Protein AF-A0A316YTB8-F1 (afdb_monomer_lite)

Organism: NCBI:txid215250

InterPro domains:
  IPR018450 Romo1/Mgr2 [PF10247] (1-61)
  IPR018450 Romo1/Mgr2 [PTHR28525] (2-60)
  IPR018450 Romo1/Mgr2 [SM01378] (1-61)

Radius of gyration: 24.58 Å; chains: 1; bounding box: 54×38×58 Å

pLDDT: mean 81.11, std 10.75, range [51.97, 95.44]

Sequence (104 aa):
MMMGAAMGTGVGLAIGFIGGSLQVLRGGAGPDGPLRLLGKYMATSGATFGFFMSIGTVIRTESDLTREQEEQVRRIARLPGGLRILNEVDARRAARAEQSWNSK

Secondary structure (DSSP, 8-state):
--HHHHHHHHHHHHHHHHHHHHHHHHH---TT-HHHHHHHHHHHHHHHHHHHHHHHHHHHHTTS--HHHHHHHHHHHHSTTHHHHHHHHHHHHHHHHHHHHTT-

Foldseek 3Di:
DLVQLVVQLVVLLVVLQVVLVCCCVPVNCPPCGSVRSSVVSSVVSSVVSSVVSSVVSVVVVVPDPPVVVVVVLVVLVPDDCSVVVVVVVVVVVVVVVVVVVVVD

Structure (mmCIF, N/CA/C/O backbone):
data_AF-A0A316YTB8-F1
#
_entry.id   AF-A0A316YTB8-F1
#
loop_
_atom_site.group_PDB
_atom_site.id
_atom_site.type_symbol
_atom_site.label_atom_id
_atom_site.label_alt_id
_atom_site.label_comp_id
_atom_site.label_asym_id
_atom_site.label_entity_id
_atom_site.label_seq_id
_atom_site.pdbx_PDB_ins_code
_atom_site.Cartn_x
_atom_site.Cartn_y
_atom_site.Cartn_z
_atom_site.occupancy
_atom_site.B_iso_or_equiv
_atom_site.auth_seq_id
_atom_site.auth_comp_id
_atom_site.auth_asym_id
_atom_site.auth_atom_id
_atom_site.pdbx_PDB_model_num
ATOM 1 N N . MET A 1 1 ? -14.217 6.702 3.174 1.00 51.97 1 MET A N 1
ATOM 2 C CA . MET A 1 1 ? -13.261 6.466 2.065 1.00 51.97 1 MET A CA 1
ATOM 3 C C . MET A 1 1 ? -12.343 5.324 2.452 1.00 51.97 1 MET A C 1
ATOM 5 O O . MET A 1 1 ? -11.859 5.321 3.577 1.00 51.97 1 MET A O 1
ATOM 9 N N . MET A 1 2 ? -12.098 4.375 1.551 1.00 66.69 2 MET A N 1
ATOM 10 C CA . MET A 1 2 ? -11.194 3.237 1.764 1.00 66.69 2 MET A CA 1
ATOM 11 C C . MET A 1 2 ? -9.726 3.705 1.714 1.00 66.69 2 MET A C 1
ATOM 13 O O . MET A 1 2 ? -8.955 3.339 0.830 1.00 66.69 2 MET A O 1
ATOM 17 N N . MET A 1 3 ? -9.356 4.605 2.634 1.00 78.75 3 MET A N 1
ATOM 18 C CA . MET A 1 3 ? -8.055 5.283 2.654 1.00 78.75 3 MET A CA 1
ATOM 19 C C . MET A 1 3 ? -6.900 4.291 2.776 1.00 78.75 3 MET A C 1
ATOM 21 O O . MET A 1 3 ? -5.863 4.516 2.171 1.00 78.75 3 MET A O 1
ATOM 25 N N . GLY A 1 4 ? -7.079 3.176 3.490 1.00 80.88 4 GLY A N 1
ATOM 26 C CA . GLY A 1 4 ? -6.050 2.140 3.622 1.00 80.88 4 GLY A CA 1
ATOM 27 C C . GLY A 1 4 ? -5.685 1.485 2.293 1.00 80.88 4 GLY A C 1
ATOM 28 O O . GLY A 1 4 ? -4.505 1.379 1.979 1.00 80.88 4 GLY A O 1
ATOM 29 N N . ALA A 1 5 ? -6.669 1.123 1.468 1.00 84.44 5 ALA A N 1
ATOM 30 C CA . ALA A 1 5 ? -6.402 0.553 0.148 1.00 84.44 5 ALA A CA 1
ATOM 31 C C . ALA A 1 5 ? -5.772 1.583 -0.807 1.00 84.44 5 ALA A C 1
ATOM 33 O O . ALA A 1 5 ? -4.788 1.284 -1.480 1.00 84.44 5 ALA A O 1
ATOM 34 N N . ALA A 1 6 ? -6.282 2.818 -0.835 1.00 88.50 6 ALA A N 1
ATOM 35 C CA . ALA A 1 6 ? -5.739 3.879 -1.690 1.00 88.50 6 ALA A CA 1
ATOM 36 C C . ALA A 1 6 ? -4.311 4.306 -1.282 1.00 88.50 6 ALA A C 1
ATOM 38 O O . ALA A 1 6 ? -3.433 4.463 -2.126 1.00 88.50 6 ALA A O 1
ATOM 39 N N . MET A 1 7 ? -4.041 4.448 0.017 1.00 90.56 7 MET A N 1
ATOM 40 C CA . MET A 1 7 ? -2.701 4.772 0.520 1.00 90.56 7 MET A CA 1
ATOM 41 C C . MET A 1 7 ? -1.749 3.580 0.368 1.00 90.56 7 MET A C 1
ATOM 43 O O . MET A 1 7 ? -0.600 3.762 -0.027 1.00 90.56 7 MET A O 1
ATOM 47 N N . GLY A 1 8 ? -2.225 2.358 0.629 1.00 88.88 8 GLY A N 1
ATOM 48 C CA . GLY A 1 8 ? -1.444 1.128 0.482 1.00 88.88 8 GLY A CA 1
ATOM 49 C C . GLY A 1 8 ? -1.027 0.867 -0.964 1.00 88.88 8 GLY A C 1
ATOM 50 O O . GLY A 1 8 ? 0.133 0.548 -1.216 1.00 88.88 8 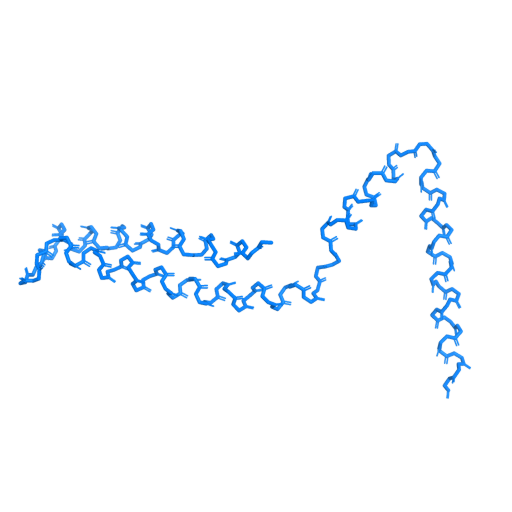GLY A O 1
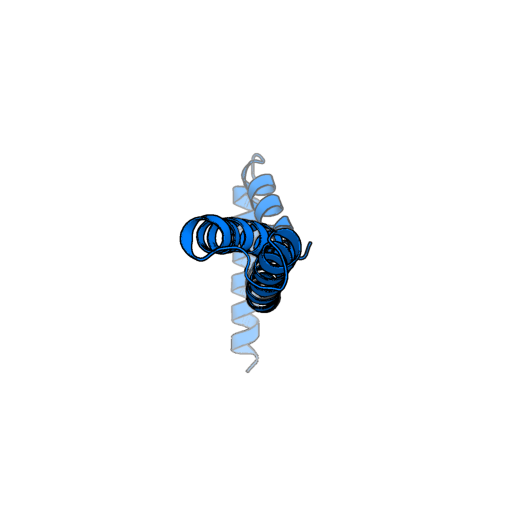ATOM 51 N N . THR A 1 9 ? -1.929 1.083 -1.925 1.00 91.56 9 THR A N 1
ATOM 52 C CA . THR A 1 9 ? -1.589 1.031 -3.358 1.00 91.56 9 THR A CA 1
ATOM 53 C C . THR A 1 9 ? -0.586 2.120 -3.738 1.00 91.56 9 THR A C 1
ATOM 55 O O . THR A 1 9 ? 0.403 1.813 -4.399 1.00 91.56 9 THR A O 1
ATOM 58 N N . GLY A 1 10 ? -0.767 3.361 -3.272 1.00 94.25 10 GLY A N 1
ATOM 59 C CA . GLY A 1 10 ? 0.173 4.461 -3.523 1.00 94.25 10 GLY A CA 1
ATOM 60 C C . GLY A 1 10 ? 1.588 4.192 -2.995 1.00 94.25 10 GLY A C 1
ATOM 61 O O . GLY A 1 10 ? 2.565 4.322 -3.734 1.00 94.25 10 GLY A O 1
ATOM 62 N N . VAL A 1 11 ? 1.712 3.745 -1.742 1.00 94.25 11 VAL A N 1
ATOM 63 C CA . VAL A 1 11 ? 3.007 3.361 -1.153 1.00 94.25 11 VAL A CA 1
ATOM 64 C C . VAL A 1 11 ? 3.596 2.142 -1.867 1.00 94.25 11 VAL A C 1
ATOM 66 O O . VAL A 1 11 ? 4.790 2.127 -2.165 1.00 94.25 11 VAL A O 1
ATOM 69 N N . GLY A 1 12 ? 2.773 1.146 -2.205 1.00 94.81 12 GLY A N 1
ATOM 70 C CA . GLY A 1 12 ? 3.212 -0.030 -2.954 1.00 94.81 12 GLY A CA 1
ATOM 71 C C . GLY A 1 12 ? 3.759 0.317 -4.342 1.00 94.81 12 GLY A C 1
ATOM 72 O O . GLY A 1 12 ? 4.772 -0.248 -4.748 1.00 94.81 12 GLY A O 1
ATOM 73 N N . LEU A 1 13 ? 3.172 1.294 -5.039 1.00 95.44 13 LEU A N 1
ATOM 74 C CA . LEU A 1 13 ? 3.709 1.805 -6.304 1.00 95.44 13 LEU A CA 1
ATOM 75 C C . LEU A 1 13 ? 5.073 2.482 -6.114 1.00 95.44 13 LEU A C 1
ATOM 77 O O . LEU A 1 13 ? 5.977 2.238 -6.910 1.00 95.44 13 LEU A O 1
ATOM 81 N N . ALA A 1 14 ? 5.253 3.283 -5.059 1.00 94.94 14 ALA A N 1
ATOM 82 C CA . ALA A 1 14 ? 6.525 3.954 -4.777 1.00 94.94 14 ALA A CA 1
ATOM 83 C C . ALA A 1 14 ? 7.643 2.958 -4.421 1.00 94.94 14 ALA A C 1
ATOM 85 O O . ALA A 1 14 ? 8.746 3.041 -4.963 1.00 94.94 14 ALA A O 1
ATOM 86 N N . ILE A 1 15 ? 7.356 1.971 -3.566 1.00 94.25 15 ILE A N 1
ATOM 87 C CA . ILE A 1 15 ? 8.326 0.920 -3.216 1.00 94.25 15 ILE A CA 1
ATOM 88 C C . ILE A 1 15 ? 8.628 0.046 -4.437 1.00 94.25 15 ILE A C 1
ATOM 90 O O . ILE A 1 15 ? 9.792 -0.253 -4.701 1.00 94.25 15 ILE A O 1
ATOM 94 N N . GLY A 1 16 ? 7.609 -0.313 -5.224 1.00 92.06 16 GLY A N 1
ATOM 95 C CA . GLY A 1 16 ? 7.788 -1.044 -6.477 1.00 92.06 16 GLY A CA 1
ATOM 96 C C . GLY A 1 16 ? 8.628 -0.267 -7.494 1.00 92.06 16 GLY A C 1
ATOM 97 O O . GLY A 1 16 ? 9.466 -0.853 -8.173 1.00 92.06 16 GLY A O 1
ATOM 98 N N . PHE A 1 17 ? 8.484 1.056 -7.551 1.00 92.94 17 PHE A N 1
ATOM 99 C CA . PHE A 1 17 ? 9.323 1.911 -8.386 1.00 92.94 17 PHE A CA 1
ATOM 100 C C . PHE A 1 17 ? 10.783 1.920 -7.912 1.00 92.94 17 PHE A C 1
ATOM 102 O O . PHE A 1 17 ? 11.689 1.769 -8.729 1.00 92.94 17 PHE A O 1
ATOM 109 N N . ILE A 1 18 ? 11.039 2.029 -6.605 1.00 93.44 18 ILE A N 1
ATOM 110 C CA . ILE A 1 18 ? 12.405 1.993 -6.052 1.00 93.44 18 ILE A CA 1
ATOM 111 C C . ILE A 1 18 ? 13.043 0.613 -6.271 1.00 93.44 18 ILE A C 1
ATOM 113 O O . ILE A 1 18 ? 14.145 0.516 -6.802 1.00 93.44 18 ILE A O 1
ATOM 117 N N . GLY A 1 19 ? 12.347 -0.472 -5.925 1.00 88.56 19 GLY A N 1
ATOM 118 C CA . GLY A 1 19 ? 12.855 -1.834 -6.120 1.00 88.56 19 GLY A CA 1
ATOM 119 C C . GLY A 1 19 ? 13.082 -2.173 -7.596 1.00 88.56 19 GLY A C 1
ATOM 120 O O . GLY A 1 19 ? 14.129 -2.710 -7.958 1.00 88.56 19 GLY A O 1
ATOM 121 N N . GLY A 1 20 ? 12.140 -1.791 -8.460 1.00 87.44 20 GLY A N 1
ATOM 122 C CA . GLY A 1 20 ? 12.244 -1.991 -9.902 1.00 87.44 20 GLY A CA 1
ATOM 123 C C . GLY A 1 20 ? 13.350 -1.148 -10.541 1.00 87.44 20 GLY A C 1
ATOM 124 O O . GLY A 1 20 ? 14.100 -1.662 -11.365 1.00 87.44 20 GLY A O 1
ATOM 125 N N . SER A 1 21 ? 13.514 0.117 -10.139 1.00 87.12 21 SER A N 1
ATOM 126 C CA . SER A 1 21 ? 14.577 0.988 -10.668 1.00 87.12 21 SER A CA 1
ATOM 127 C C . SER A 1 21 ? 15.961 0.502 -10.249 1.00 87.12 21 SER A C 1
ATOM 129 O O . SER A 1 21 ? 16.862 0.455 -11.084 1.00 87.12 21 SER A O 1
ATOM 131 N N . LEU A 1 22 ? 16.123 0.037 -9.006 1.00 89.44 22 LEU A N 1
ATOM 132 C CA . LEU A 1 22 ? 17.363 -0.597 -8.553 1.00 89.44 22 LEU A CA 1
ATOM 133 C C . LEU A 1 22 ? 17.676 -1.876 -9.336 1.00 89.44 22 LEU A C 1
ATOM 135 O O . LEU A 1 22 ? 18.842 -2.120 -9.648 1.00 89.44 22 LEU A O 1
ATOM 139 N N . GLN A 1 23 ? 16.666 -2.679 -9.680 1.00 85.31 23 GLN A N 1
ATOM 140 C CA . GLN A 1 23 ? 16.871 -3.887 -10.477 1.00 85.31 23 GLN A CA 1
ATOM 141 C C . GLN A 1 23 ? 17.240 -3.567 -11.929 1.00 85.31 23 GLN A C 1
ATOM 143 O O . GLN A 1 23 ? 18.161 -4.180 -12.459 1.00 85.31 23 GLN A O 1
ATOM 148 N N . VAL A 1 24 ? 16.609 -2.560 -12.537 1.00 86.56 24 VAL A N 1
ATOM 149 C CA . VAL A 1 24 ? 16.980 -2.070 -13.874 1.00 86.56 24 VAL A CA 1
ATOM 150 C C . VAL A 1 24 ? 18.411 -1.522 -13.885 1.00 86.56 24 VAL A C 1
ATOM 152 O O . VAL A 1 24 ? 19.173 -1.839 -14.795 1.00 86.56 24 VAL A O 1
ATOM 155 N N . LEU A 1 25 ? 18.789 -0.734 -12.873 1.00 85.31 25 LEU A N 1
ATOM 156 C CA . LEU A 1 25 ? 20.108 -0.094 -12.781 1.00 85.31 25 LEU A CA 1
ATOM 157 C C . LEU A 1 25 ? 21.242 -1.082 -12.477 1.00 85.31 25 LEU A C 1
ATOM 159 O O . LEU A 1 25 ? 22.353 -0.887 -12.958 1.00 85.31 25 LEU A O 1
ATOM 163 N N . ARG A 1 26 ? 20.991 -2.116 -11.663 1.00 82.44 26 ARG A N 1
ATOM 164 C CA . ARG A 1 26 ? 22.032 -3.067 -11.223 1.00 82.44 26 ARG A CA 1
ATOM 165 C C . ARG A 1 26 ? 22.044 -4.378 -11.999 1.00 82.44 26 ARG A C 1
ATOM 167 O O . ARG A 1 26 ? 23.113 -4.910 -12.261 1.00 82.44 26 ARG A O 1
ATOM 174 N N . GLY A 1 27 ? 20.871 -4.923 -12.309 1.00 77.25 27 GLY A N 1
ATOM 175 C CA . GLY A 1 27 ? 20.710 -6.223 -12.970 1.00 77.25 27 GLY A CA 1
ATOM 176 C C . GLY A 1 27 ? 20.434 -6.124 -14.470 1.00 77.25 27 GLY A C 1
ATOM 177 O O . GLY A 1 27 ? 20.406 -7.146 -15.150 1.00 77.25 27 GLY A O 1
ATOM 178 N N . GLY A 1 28 ? 20.238 -4.910 -14.989 1.00 76.31 28 GLY A N 1
ATOM 179 C CA . GLY A 1 28 ? 19.764 -4.691 -16.346 1.00 76.31 28 GLY A CA 1
ATOM 180 C C . GLY A 1 28 ? 18.266 -4.968 -16.479 1.00 76.31 28 GLY A C 1
ATOM 181 O O . GLY A 1 28 ? 17.644 -5.680 -15.694 1.00 76.31 28 GLY A O 1
ATOM 182 N N . ALA A 1 29 ? 17.660 -4.386 -17.506 1.00 73.12 29 ALA A N 1
ATOM 183 C CA . ALA A 1 29 ? 16.222 -4.462 -17.739 1.00 73.12 29 ALA A CA 1
ATOM 184 C C . ALA A 1 29 ? 15.706 -5.833 -18.228 1.00 73.12 29 ALA A C 1
ATOM 186 O O . ALA A 1 29 ? 14.499 -6.006 -18.404 1.00 73.12 29 ALA A O 1
ATOM 187 N N . GLY A 1 30 ? 16.604 -6.796 -18.460 1.00 72.88 30 GLY A N 1
ATOM 188 C CA . GLY A 1 30 ? 16.274 -8.086 -19.060 1.00 72.88 30 GLY A CA 1
ATOM 189 C C . GLY A 1 30 ? 15.644 -7.970 -20.462 1.00 72.88 30 GLY A C 1
ATOM 190 O O . GLY A 1 30 ? 15.627 -6.890 -21.055 1.00 72.88 30 GLY A O 1
ATOM 191 N N . PRO A 1 31 ? 15.104 -9.079 -21.000 1.00 75.75 31 PRO A N 1
ATOM 192 C CA . PRO A 1 31 ? 14.460 -9.118 -22.320 1.00 75.75 31 PRO A CA 1
ATOM 193 C C . PRO A 1 31 ? 13.174 -8.287 -22.401 1.00 75.75 31 PRO A C 1
ATOM 195 O O . PRO A 1 31 ? 12.787 -7.840 -23.475 1.00 75.75 31 PRO A O 1
ATOM 198 N N . ASP A 1 32 ? 12.505 -8.090 -21.262 1.00 74.94 32 ASP A N 1
ATOM 199 C CA . ASP A 1 32 ? 11.226 -7.381 -21.167 1.00 74.94 32 ASP A CA 1
ATOM 200 C C . ASP A 1 32 ? 11.372 -5.851 -21.289 1.00 74.94 32 ASP A C 1
ATOM 202 O O . ASP A 1 32 ? 10.382 -5.151 -21.509 1.00 74.94 32 ASP A O 1
ATOM 206 N N . GLY A 1 33 ? 12.591 -5.316 -21.175 1.00 84.12 33 GLY A N 1
ATOM 207 C CA . GLY A 1 33 ? 12.854 -3.882 -21.228 1.00 84.12 33 GLY A CA 1
ATOM 208 C C . GLY A 1 33 ? 12.484 -3.138 -19.931 1.00 84.12 33 GLY A C 1
ATOM 209 O O . GLY A 1 33 ? 11.719 -3.625 -19.090 1.00 84.12 33 GLY A O 1
ATOM 210 N N . PRO A 1 34 ? 13.043 -1.929 -19.729 1.00 85.44 34 PRO A N 1
ATOM 211 C CA . PRO A 1 34 ? 13.059 -1.287 -18.414 1.00 85.44 34 PRO A CA 1
ATOM 212 C C . PRO A 1 34 ? 11.661 -0.892 -17.948 1.00 85.44 34 PRO A C 1
ATOM 214 O O . PRO A 1 34 ? 11.327 -1.072 -16.782 1.00 85.44 34 PRO A O 1
ATOM 217 N N . LEU A 1 35 ? 10.812 -0.427 -18.866 1.00 88.12 35 LEU A N 1
ATOM 218 C CA . LEU A 1 35 ? 9.462 0.038 -18.558 1.00 88.12 35 LEU A CA 1
ATOM 219 C C . LEU A 1 35 ? 8.531 -1.100 -18.106 1.00 88.12 35 LEU A C 1
ATOM 221 O O . LEU A 1 35 ? 7.728 -0.925 -17.191 1.00 88.12 35 LEU A O 1
ATOM 225 N N . ARG A 1 36 ? 8.655 -2.280 -18.723 1.00 88.38 36 ARG A N 1
ATOM 226 C CA . ARG A 1 36 ? 7.821 -3.451 -18.422 1.00 88.38 36 ARG A CA 1
ATOM 227 C C . ARG A 1 36 ? 8.229 -4.103 -17.108 1.00 88.38 36 ARG A C 1
ATOM 229 O O . ARG A 1 36 ? 7.356 -4.460 -16.320 1.00 88.38 36 ARG A O 1
ATOM 236 N N . LEU A 1 37 ? 9.533 -4.199 -16.838 1.00 89.50 37 LEU A N 1
ATOM 237 C CA . LEU A 1 37 ? 10.038 -4.660 -15.545 1.00 89.50 37 LEU A CA 1
ATOM 238 C C . LEU A 1 37 ? 9.575 -3.723 -14.422 1.00 89.50 37 LEU A C 1
ATOM 240 O O . LEU A 1 37 ? 8.991 -4.181 -13.441 1.00 89.50 37 LEU A O 1
ATOM 244 N N . LEU A 1 38 ? 9.749 -2.412 -14.606 1.00 90.69 38 LEU A N 1
ATOM 245 C CA . LEU A 1 38 ? 9.326 -1.397 -13.642 1.00 90.69 38 LEU A CA 1
ATOM 246 C C . LEU A 1 38 ? 7.817 -1.469 -13.374 1.00 90.69 38 LEU A C 1
ATOM 248 O O . LEU A 1 38 ? 7.397 -1.565 -12.221 1.00 90.69 38 LEU A O 1
ATOM 252 N N . GLY A 1 39 ? 7.008 -1.534 -14.436 1.00 91.75 39 GLY A N 1
ATOM 253 C CA . GLY A 1 39 ? 5.560 -1.699 -14.336 1.00 91.75 39 GLY A CA 1
ATOM 254 C C . GLY A 1 39 ? 5.158 -2.974 -13.593 1.00 91.75 39 GLY A C 1
ATOM 255 O O . GLY A 1 39 ? 4.247 -2.936 -12.770 1.00 91.75 39 GLY A O 1
ATOM 256 N N . LYS A 1 40 ? 5.869 -4.090 -13.796 1.00 92.12 40 LYS A N 1
ATOM 257 C CA . LYS A 1 40 ? 5.609 -5.357 -13.094 1.00 92.12 40 LYS A CA 1
ATOM 258 C C . LYS A 1 40 ? 5.899 -5.258 -11.593 1.00 92.12 40 LYS A C 1
ATOM 260 O O . LYS A 1 40 ? 5.0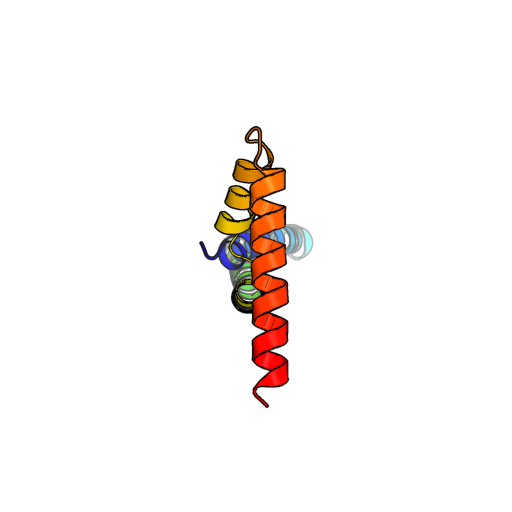96 -5.737 -10.790 1.00 92.12 40 LYS A O 1
ATOM 265 N N . TYR A 1 41 ? 6.993 -4.598 -11.206 1.00 93.12 41 TYR A N 1
ATOM 266 C CA . TYR A 1 41 ? 7.311 -4.341 -9.795 1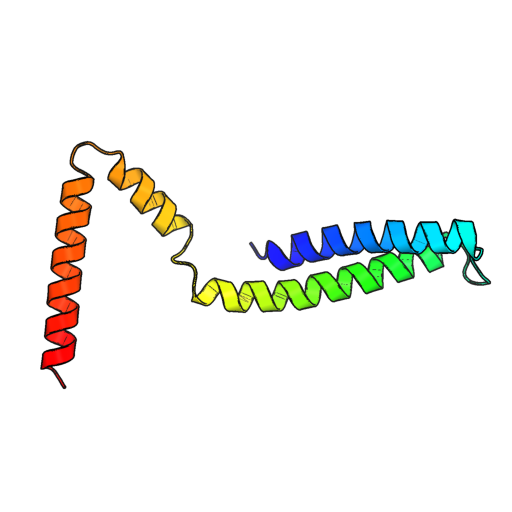.00 93.12 41 TYR A CA 1
ATOM 267 C C . TYR A 1 41 ? 6.289 -3.424 -9.131 1.00 93.12 41 TYR A C 1
ATOM 269 O O . TYR A 1 41 ? 5.833 -3.711 -8.022 1.00 93.12 41 TYR A O 1
ATOM 277 N N . MET A 1 42 ? 5.911 -2.349 -9.819 1.00 95.06 42 MET A N 1
ATOM 278 C CA . MET A 1 42 ? 4.921 -1.384 -9.350 1.00 95.06 42 MET A CA 1
ATOM 279 C C . MET A 1 42 ? 3.545 -2.035 -9.196 1.00 95.06 42 MET A C 1
ATOM 281 O O . MET A 1 42 ? 2.941 -1.928 -8.133 1.00 95.06 42 MET A O 1
ATOM 285 N N . ALA A 1 43 ? 3.076 -2.764 -10.210 1.00 94.75 43 ALA A N 1
ATOM 286 C CA . ALA A 1 43 ? 1.777 -3.428 -10.187 1.00 94.75 43 ALA A CA 1
ATOM 287 C C . ALA A 1 43 ? 1.702 -4.495 -9.090 1.00 94.75 43 ALA A C 1
ATOM 289 O O . ALA A 1 43 ? 0.748 -4.509 -8.317 1.00 94.75 43 ALA A O 1
ATOM 290 N N . THR A 1 44 ? 2.725 -5.348 -8.975 1.00 94.44 44 THR A N 1
ATOM 291 C CA . THR A 1 44 ? 2.742 -6.420 -7.967 1.00 94.44 44 THR A CA 1
ATOM 292 C C . THR A 1 44 ? 2.806 -5.841 -6.554 1.00 94.44 44 THR A C 1
ATOM 294 O O . THR A 1 44 ? 2.007 -6.214 -5.696 1.00 94.44 44 THR A O 1
ATOM 297 N N . SER A 1 45 ? 3.697 -4.875 -6.308 1.00 94.81 45 SER A N 1
ATOM 298 C CA . SER A 1 45 ? 3.822 -4.225 -4.996 1.00 94.81 45 SER A CA 1
ATOM 299 C C . SER A 1 45 ? 2.549 -3.454 -4.633 1.00 94.81 45 SER A C 1
ATOM 301 O O . SER A 1 45 ? 1.993 -3.652 -3.555 1.00 94.81 45 SER A O 1
ATOM 303 N N . GLY A 1 46 ? 2.033 -2.634 -5.554 1.00 94.62 46 GLY A N 1
ATOM 304 C CA . GLY A 1 46 ? 0.795 -1.874 -5.382 1.00 94.62 46 GLY A CA 1
ATOM 305 C C . GLY A 1 46 ? -0.411 -2.764 -5.087 1.00 94.62 46 GLY A C 1
ATOM 306 O O . GLY A 1 46 ? -1.153 -2.490 -4.145 1.00 94.62 46 GLY A O 1
ATOM 307 N N . ALA A 1 47 ? -0.573 -3.862 -5.829 1.00 94.44 47 ALA A N 1
ATOM 308 C CA . ALA A 1 47 ? -1.653 -4.819 -5.608 1.00 94.44 47 ALA A CA 1
ATOM 309 C C . ALA A 1 47 ? -1.549 -5.496 -4.235 1.00 94.44 47 ALA A C 1
ATOM 311 O O . ALA A 1 47 ? -2.543 -5.582 -3.520 1.00 94.44 47 ALA A O 1
ATOM 312 N N . THR A 1 48 ? -0.350 -5.924 -3.834 1.00 92.75 48 THR A N 1
ATOM 313 C CA . THR A 1 48 ? -0.146 -6.668 -2.581 1.00 92.75 48 THR A CA 1
ATOM 314 C C . THR A 1 48 ? -0.369 -5.778 -1.357 1.00 92.75 48 THR A C 1
ATOM 316 O O . THR A 1 48 ? -1.144 -6.123 -0.464 1.00 92.75 48 THR A O 1
ATOM 319 N N . PHE A 1 49 ? 0.250 -4.592 -1.332 1.00 91.25 49 PHE A N 1
ATOM 320 C CA . PHE A 1 49 ? 0.051 -3.632 -0.243 1.00 91.25 49 PHE A CA 1
ATOM 321 C C . PHE A 1 49 ? -1.383 -3.091 -0.218 1.00 91.25 49 PHE A C 1
ATOM 323 O O . PHE A 1 49 ? -1.964 -2.958 0.857 1.00 91.25 49 PHE A O 1
ATOM 330 N N . GLY A 1 50 ? -1.992 -2.846 -1.380 1.00 91.88 50 GLY A N 1
ATOM 331 C CA . GLY A 1 50 ? -3.400 -2.468 -1.485 1.00 91.88 50 GLY A CA 1
ATOM 332 C C . GLY A 1 50 ? -4.355 -3.533 -0.946 1.00 91.88 50 GLY A C 1
ATOM 333 O O . GLY A 1 50 ? -5.276 -3.203 -0.201 1.00 91.88 50 GLY A O 1
ATOM 334 N N . PHE A 1 51 ? -4.118 -4.805 -1.272 1.00 91.06 51 PHE A N 1
ATOM 335 C CA . PHE A 1 51 ? -4.940 -5.936 -0.838 1.00 91.06 51 PHE A CA 1
ATOM 336 C C . PHE A 1 51 ? -4.865 -6.162 0.676 1.00 91.06 51 PHE A C 1
ATOM 338 O O . PHE A 1 51 ? -5.899 -6.236 1.340 1.00 91.06 51 PHE A O 1
ATOM 345 N N . PHE A 1 52 ? -3.662 -6.189 1.257 1.00 90.56 52 PHE A N 1
ATOM 346 C CA . PHE A 1 52 ? -3.524 -6.353 2.708 1.00 90.56 52 PHE A CA 1
ATOM 347 C C . PHE A 1 52 ? -4.085 -5.158 3.487 1.00 90.56 52 PHE A C 1
ATOM 349 O O . PHE A 1 52 ? -4.786 -5.339 4.484 1.00 90.56 52 PHE A O 1
ATOM 356 N N . MET A 1 53 ? -3.851 -3.933 3.012 1.00 88.69 53 MET A N 1
ATOM 357 C CA . MET A 1 53 ? -4.384 -2.735 3.670 1.00 88.69 53 MET A CA 1
ATOM 358 C C . MET A 1 53 ? -5.900 -2.578 3.480 1.00 88.69 53 MET A C 1
ATOM 360 O O . MET A 1 53 ? -6.560 -1.998 4.344 1.00 88.69 53 MET A O 1
ATOM 364 N N . SER A 1 54 ? -6.469 -3.124 2.400 1.00 89.12 54 SER A N 1
ATOM 365 C CA . SER A 1 54 ? -7.918 -3.238 2.174 1.00 89.12 54 SER A CA 1
ATOM 366 C C . SER A 1 54 ? -8.594 -4.076 3.266 1.00 89.12 54 SER A C 1
ATOM 368 O O . SER A 1 54 ? -9.546 -3.623 3.899 1.00 89.12 54 SER A O 1
ATOM 370 N N . ILE A 1 55 ? -8.039 -5.250 3.582 1.00 88.00 55 ILE A N 1
ATOM 371 C CA . ILE A 1 55 ? -8.556 -6.112 4.658 1.00 88.00 55 ILE A CA 1
ATOM 372 C C . ILE A 1 55 ? -8.422 -5.414 6.018 1.00 88.00 55 ILE A C 1
ATOM 374 O O . ILE A 1 55 ? -9.376 -5.364 6.793 1.00 88.00 55 ILE A O 1
ATOM 378 N N . GLY A 1 56 ? -7.262 -4.802 6.283 1.00 82.94 56 GLY A N 1
ATOM 379 C CA . GLY A 1 56 ? -7.033 -4.049 7.518 1.00 82.94 56 GLY A CA 1
ATOM 380 C C . GLY A 1 56 ? -7.988 -2.864 7.694 1.00 82.94 56 GLY A C 1
ATOM 381 O O . GLY A 1 56 ? -8.360 -2.537 8.820 1.00 82.94 56 GLY A O 1
ATOM 382 N N . THR A 1 57 ? -8.438 -2.243 6.599 1.00 81.44 57 THR A N 1
ATOM 383 C CA . THR A 1 57 ? -9.434 -1.165 6.678 1.00 81.44 57 THR A CA 1
ATOM 384 C C . THR A 1 57 ? -10.825 -1.677 7.015 1.00 81.44 57 THR A C 1
ATOM 386 O O . THR A 1 57 ? -11.512 -1.014 7.787 1.00 81.44 57 THR A O 1
ATOM 389 N N . VAL A 1 58 ? -11.227 -2.848 6.515 1.00 82.25 58 VAL A N 1
ATOM 390 C CA . VAL A 1 58 ? -12.511 -3.463 6.892 1.00 82.25 58 VAL A CA 1
ATOM 391 C C . VAL A 1 58 ? -12.517 -3.825 8.379 1.00 82.25 58 VAL A C 1
ATOM 393 O O . VAL A 1 58 ? -13.426 -3.412 9.091 1.00 82.25 58 VAL A O 1
ATOM 396 N N . ILE A 1 59 ? -11.464 -4.483 8.877 1.00 80.56 59 ILE A N 1
ATOM 397 C CA . ILE A 1 59 ? -11.373 -4.895 10.292 1.00 80.56 59 ILE A CA 1
ATOM 398 C C . ILE A 1 59 ? -11.356 -3.681 11.231 1.00 80.56 59 ILE A C 1
ATOM 400 O O . ILE A 1 59 ? -12.042 -3.669 12.247 1.00 80.56 59 ILE A O 1
ATOM 404 N N . ARG A 1 60 ? -10.604 -2.629 10.890 1.00 71.69 60 ARG A N 1
ATOM 405 C CA . ARG A 1 60 ? -10.518 -1.420 11.723 1.00 71.69 60 ARG A CA 1
ATOM 406 C C . ARG A 1 60 ? -11.819 -0.606 11.746 1.00 71.69 60 ARG A C 1
ATOM 408 O O . ARG A 1 60 ? -12.077 0.101 12.718 1.00 71.69 60 ARG A O 1
ATOM 415 N N . THR A 1 61 ? -12.639 -0.708 10.700 1.00 63.56 61 THR A N 1
ATOM 416 C CA . THR A 1 61 ? -13.923 0.010 10.622 1.00 63.56 61 THR A CA 1
ATOM 417 C C . THR A 1 61 ? -14.940 -0.512 11.647 1.00 63.56 61 THR A C 1
ATOM 419 O O . THR A 1 61 ? -15.807 0.247 12.060 1.00 63.56 61 THR A O 1
ATOM 422 N N . GLU A 1 62 ? -14.804 -1.753 12.124 1.00 60.97 62 GLU A N 1
ATOM 423 C CA . GLU A 1 62 ? -15.648 -2.312 13.197 1.00 60.97 62 GLU A CA 1
ATOM 424 C C . GLU A 1 62 ? -15.304 -1.735 14.591 1.00 60.97 62 GLU A C 1
ATOM 426 O O . GLU A 1 62 ? -16.152 -1.713 15.479 1.00 60.97 62 GLU A O 1
ATOM 431 N N . SER A 1 63 ? -14.065 -1.264 14.805 1.00 57.12 63 SER A N 1
ATOM 432 C CA . SER A 1 63 ? -13.540 -0.868 16.127 1.00 57.12 63 SER A CA 1
ATOM 433 C C . SER A 1 63 ? -13.408 0.640 16.356 1.00 57.12 63 SER A C 1
ATOM 435 O O . SER A 1 63 ? -13.391 1.088 17.503 1.00 57.12 63 SER A O 1
ATOM 437 N N . ASP A 1 64 ? -13.282 1.431 15.289 1.00 57.06 64 ASP A N 1
ATOM 438 C CA . ASP A 1 64 ? -13.188 2.883 15.414 1.00 57.06 64 ASP A CA 1
ATOM 439 C C . ASP A 1 64 ? -14.606 3.446 15.591 1.00 57.06 64 ASP A C 1
ATOM 441 O O . ASP A 1 64 ? -15.393 3.480 14.644 1.00 57.06 64 ASP A O 1
ATOM 445 N N . LEU A 1 65 ? -14.924 3.921 16.803 1.00 55.75 65 LEU A N 1
ATOM 446 C CA . LEU A 1 65 ? -16.019 4.867 17.025 1.00 55.75 65 LEU A CA 1
ATOM 447 C C . LEU A 1 65 ? -15.914 5.915 15.911 1.00 55.75 65 LEU A C 1
ATOM 449 O O . LEU A 1 65 ? -14.879 6.575 15.797 1.00 55.75 65 LEU A O 1
ATOM 453 N N . THR A 1 66 ? -16.923 5.970 15.040 1.00 61.62 66 THR A N 1
ATOM 454 C CA . THR A 1 66 ? -16.922 6.720 13.777 1.00 61.62 66 THR A CA 1
ATOM 455 C C . THR A 1 66 ? -16.165 8.033 13.954 1.00 61.62 66 THR A C 1
ATOM 457 O O . THR A 1 66 ? -16.471 8.773 14.883 1.00 61.62 66 THR A O 1
ATOM 460 N N . ARG A 1 67 ? -15.176 8.358 13.112 1.00 59.50 67 ARG A N 1
ATOM 461 C CA . ARG A 1 67 ? -14.380 9.599 13.269 1.00 59.50 67 ARG A CA 1
ATOM 462 C C . ARG A 1 67 ? -15.239 10.862 13.428 1.00 59.50 67 ARG A C 1
ATOM 464 O O . ARG A 1 67 ? -14.842 11.804 14.104 1.00 59.50 67 ARG A O 1
ATOM 471 N N . GLU A 1 68 ? -16.449 10.837 12.878 1.00 63.62 68 GLU A N 1
ATOM 472 C CA . GLU A 1 68 ? -17.485 11.852 13.075 1.00 63.62 68 GLU A CA 1
ATOM 473 C C . GLU A 1 68 ? -17.944 11.990 14.539 1.00 63.62 68 GLU A C 1
ATOM 475 O O . GLU A 1 68 ? -18.137 13.106 15.014 1.00 63.62 68 GLU A O 1
ATOM 480 N N . GLN A 1 69 ? -18.056 10.887 15.284 1.00 63.78 69 GLN A N 1
ATOM 481 C CA . GLN A 1 69 ? -18.390 10.855 16.711 1.00 63.78 69 GLN A CA 1
ATOM 482 C C . GLN A 1 69 ? -17.243 11.387 17.578 1.00 63.78 69 GLN A C 1
ATOM 484 O O . GLN A 1 69 ? -17.508 12.162 18.495 1.00 63.78 69 GLN A O 1
ATOM 489 N N . GLU A 1 70 ? -15.980 11.051 17.289 1.00 70.25 70 GLU A N 1
ATOM 490 C CA . GLU A 1 70 ? -14.837 11.648 18.005 1.00 70.25 70 GLU A CA 1
ATOM 491 C C . GLU A 1 70 ? -14.734 13.158 17.757 1.00 70.25 70 GLU A C 1
ATOM 493 O O . GLU A 1 70 ? -14.481 13.931 18.688 1.00 70.25 70 GLU A O 1
ATOM 498 N N . GLU A 1 71 ? -14.966 13.609 16.523 1.00 70.69 71 GLU A N 1
ATOM 499 C CA . GLU A 1 71 ? -15.010 15.037 16.212 1.00 70.69 71 GLU A CA 1
ATOM 500 C C . GLU A 1 71 ? -16.218 15.731 16.851 1.00 70.69 71 GLU A C 1
ATOM 502 O O . GLU A 1 71 ? -16.064 16.835 17.379 1.00 70.69 71 GLU A O 1
ATOM 507 N N . GLN A 1 72 ? -17.396 15.097 16.878 1.00 70.81 72 GLN A N 1
ATOM 508 C CA . GLN A 1 72 ? -18.568 15.615 17.590 1.00 70.81 72 GLN A CA 1
ATOM 509 C C . GLN A 1 72 ? -18.302 15.742 19.087 1.00 70.81 72 GLN A C 1
ATOM 511 O O . GLN A 1 72 ? -18.620 16.779 19.664 1.00 70.81 72 GLN A O 1
ATOM 516 N N . VAL A 1 73 ? -17.680 14.743 19.714 1.00 76.44 73 VAL A N 1
ATOM 517 C CA . VAL A 1 73 ? -17.323 14.787 21.138 1.00 76.44 73 VAL A CA 1
ATOM 518 C C . VAL A 1 73 ? -16.300 15.893 21.397 1.00 76.44 73 VAL A C 1
ATOM 520 O O . VAL A 1 73 ? -16.480 16.673 22.332 1.00 76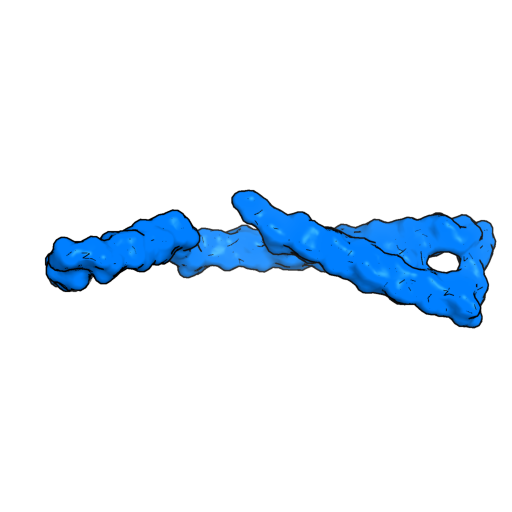.44 73 VAL A O 1
ATOM 523 N N . ARG A 1 74 ? -15.285 16.057 20.534 1.00 74.44 74 ARG A N 1
ATOM 524 C CA . ARG A 1 74 ? -14.326 17.176 20.632 1.00 74.44 74 ARG A CA 1
ATOM 525 C C . ARG A 1 74 ? -14.981 18.541 20.414 1.00 74.44 74 ARG A C 1
ATOM 527 O O . ARG A 1 74 ? -14.533 19.510 21.023 1.00 74.44 74 ARG A O 1
ATOM 534 N N . ARG A 1 75 ? -16.010 18.647 19.565 1.00 75.25 75 ARG A N 1
ATOM 535 C CA . ARG A 1 75 ? -16.783 19.888 19.369 1.00 75.25 75 ARG A CA 1
ATOM 536 C C . ARG A 1 75 ? -17.652 20.189 20.585 1.00 75.25 75 ARG A C 1
ATOM 538 O O . ARG A 1 75 ? -17.601 21.307 21.084 1.00 75.25 75 ARG A O 1
ATOM 545 N N . ILE A 1 76 ? -18.379 19.196 21.094 1.00 77.88 76 ILE A N 1
ATOM 546 C CA . ILE A 1 76 ? -19.246 19.335 22.269 1.00 77.88 76 ILE A CA 1
ATOM 547 C C . ILE A 1 76 ? -18.411 19.689 23.499 1.00 77.88 76 ILE A C 1
ATOM 549 O O . ILE A 1 76 ? -18.770 20.619 24.207 1.00 77.88 76 ILE A O 1
ATOM 553 N N . ALA A 1 77 ? -17.254 19.054 23.706 1.00 78.19 77 ALA A N 1
ATOM 554 C CA . ALA A 1 77 ? -16.362 19.339 24.832 1.00 78.19 77 ALA A CA 1
ATOM 555 C C . ALA A 1 77 ? -15.804 20.777 24.849 1.00 78.19 77 ALA A C 1
ATOM 557 O O . ALA A 1 77 ? -15.463 21.278 25.918 1.00 78.19 77 ALA A O 1
ATOM 558 N N . ARG A 1 78 ? -15.710 21.450 23.691 1.00 79.50 78 ARG A N 1
ATOM 559 C CA . ARG A 1 78 ? -15.268 22.856 23.600 1.00 79.50 78 ARG A CA 1
ATOM 560 C C . ARG A 1 78 ? -16.385 23.863 23.870 1.00 79.50 78 ARG A C 1
ATOM 562 O O . ARG A 1 78 ? -16.088 25.040 24.057 1.00 79.50 78 ARG A O 1
ATOM 569 N N . LEU A 1 79 ? -17.648 23.437 23.863 1.00 81.56 79 LEU A N 1
ATOM 570 C CA . LEU A 1 79 ? -18.760 24.323 24.187 1.00 81.56 79 LEU A CA 1
ATOM 571 C C . LEU A 1 79 ? -18.780 24.592 25.700 1.00 81.56 79 LEU A C 1
ATOM 573 O O . LEU A 1 79 ? -18.568 23.665 26.489 1.00 81.56 79 LEU A O 1
ATOM 577 N N . PRO A 1 80 ? -19.065 25.829 26.140 1.00 73.56 80 PRO A N 1
ATOM 578 C CA . PRO A 1 80 ? -19.300 26.106 27.552 1.00 73.56 80 PRO A CA 1
ATOM 579 C C . PRO A 1 80 ? -20.481 25.254 28.043 1.00 73.56 80 PRO A C 1
ATOM 581 O O . PRO A 1 80 ? -21.581 25.324 27.502 1.00 73.56 80 PRO A O 1
ATOM 584 N N . GLY A 1 81 ? -20.234 24.391 29.034 1.00 80.88 81 GLY A N 1
ATOM 585 C CA . GLY A 1 81 ? -21.205 23.400 29.522 1.00 80.88 81 GLY A CA 1
ATOM 586 C C . GLY A 1 81 ? -21.154 22.030 28.828 1.00 80.88 81 GLY A C 1
ATOM 587 O O . GLY A 1 81 ? -21.836 21.105 29.264 1.00 80.88 81 GLY A O 1
ATOM 588 N N . GLY A 1 82 ? -20.303 21.849 27.818 1.00 79.50 82 GLY A N 1
ATOM 589 C CA . GLY A 1 82 ? -20.128 20.586 27.097 1.00 79.50 82 GLY A CA 1
ATOM 590 C C . GLY A 1 82 ? -19.702 19.412 27.974 1.00 79.50 82 GLY A C 1
ATOM 591 O O . GLY A 1 82 ? -20.225 18.310 27.838 1.00 79.50 82 GLY A O 1
ATOM 592 N N . LEU A 1 83 ? -18.823 19.668 28.948 1.00 78.25 83 LEU A N 1
ATOM 593 C CA . LEU A 1 83 ? -18.413 18.676 29.947 1.00 78.25 83 LEU A CA 1
ATOM 594 C C . LEU A 1 83 ? -19.601 18.157 30.774 1.00 78.25 83 LEU A C 1
ATOM 596 O O . LEU A 1 83 ? -19.615 17.001 31.182 1.00 78.25 83 LEU A O 1
ATOM 600 N N . ARG A 1 84 ? -20.619 19.000 30.991 1.00 80.00 84 ARG A N 1
ATOM 601 C CA . ARG A 1 84 ? -21.830 18.645 31.738 1.00 80.00 84 ARG A CA 1
ATOM 602 C C . ARG A 1 84 ? -22.719 17.694 30.938 1.00 80.00 84 ARG A C 1
ATOM 604 O O . ARG A 1 84 ? -23.237 16.738 31.498 1.00 80.00 84 ARG A O 1
ATOM 611 N N . ILE A 1 85 ? -22.829 17.926 29.630 1.00 78.12 85 ILE A N 1
ATOM 612 C CA . ILE A 1 85 ? -23.586 17.067 28.709 1.00 78.12 85 ILE A CA 1
ATOM 613 C C . ILE A 1 85 ? -22.913 15.698 28.572 1.00 78.12 85 ILE A C 1
ATOM 615 O O . ILE A 1 85 ? -23.597 14.680 28.590 1.00 78.12 85 ILE A O 1
ATOM 619 N N . LEU A 1 86 ? -21.579 15.651 28.485 1.00 81.94 86 LEU A N 1
ATOM 620 C CA . LEU A 1 86 ? -20.845 14.381 28.462 1.00 81.94 86 LEU A CA 1
ATOM 621 C C . LEU A 1 86 ? -21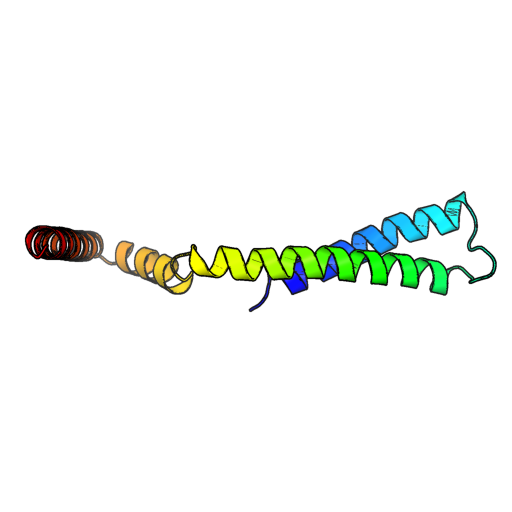.067 13.586 29.756 1.00 81.94 86 LEU A C 1
ATOM 623 O O . LEU A 1 86 ? -21.392 12.404 29.692 1.00 81.94 86 LEU A O 1
ATOM 627 N N . ASN A 1 87 ? -21.011 14.257 30.910 1.00 83.94 87 ASN A N 1
ATOM 628 C CA . ASN A 1 87 ? -21.253 13.630 32.210 1.00 83.94 87 ASN A CA 1
ATOM 629 C C . ASN A 1 87 ? -22.692 13.079 32.333 1.00 83.94 87 ASN A C 1
ATOM 631 O O . ASN A 1 87 ? -22.901 11.962 32.800 1.00 83.94 87 ASN A O 1
ATOM 635 N N . GLU A 1 88 ? -23.697 13.808 31.833 1.00 83.38 88 GLU A N 1
ATOM 636 C CA . GLU A 1 88 ? -25.085 13.319 31.766 1.00 83.38 88 GLU A CA 1
ATOM 637 C C . GLU A 1 88 ? -25.256 12.119 30.822 1.00 83.38 88 GLU A C 1
ATOM 639 O O . GLU A 1 88 ? -26.022 11.197 31.116 1.00 83.38 88 GLU A O 1
ATOM 644 N N . VAL A 1 89 ? -24.569 12.115 29.677 1.00 83.31 89 VAL A N 1
ATOM 645 C CA . VAL A 1 89 ? -24.630 11.008 28.712 1.00 83.31 89 VAL A CA 1
ATOM 646 C C . VAL A 1 89 ? -23.974 9.753 29.283 1.00 83.31 89 VAL A C 1
ATOM 648 O O . VAL A 1 89 ? -24.539 8.665 29.144 1.00 83.31 89 VAL A O 1
ATOM 651 N N . ASP A 1 90 ? -22.839 9.893 29.963 1.00 84.62 90 ASP A N 1
ATOM 652 C CA . ASP A 1 90 ? -22.145 8.773 30.599 1.00 84.62 90 ASP A CA 1
ATOM 653 C C . ASP A 1 90 ? -22.949 8.207 31.776 1.00 84.62 90 ASP A C 1
ATOM 655 O O . ASP A 1 90 ? -23.121 6.989 31.862 1.00 84.62 90 ASP A O 1
ATOM 659 N N . ALA A 1 91 ? -23.577 9.062 32.592 1.00 84.12 91 ALA A N 1
ATOM 660 C CA . ALA A 1 91 ? -24.497 8.624 33.645 1.00 84.12 91 ALA A CA 1
ATOM 661 C C . ALA A 1 91 ? -25.692 7.827 33.083 1.00 84.12 91 ALA A C 1
ATOM 663 O O . ALA A 1 91 ? -26.072 6.783 33.618 1.00 84.12 91 ALA A O 1
ATOM 664 N N . ARG A 1 92 ? -26.260 8.263 31.949 1.00 81.81 92 ARG A N 1
ATOM 665 C CA . ARG A 1 92 ? -27.350 7.544 31.261 1.00 81.81 92 ARG A CA 1
ATOM 666 C C . ARG A 1 92 ? -26.899 6.230 30.627 1.00 81.81 92 ARG A C 1
ATOM 668 O O . ARG A 1 92 ? -27.721 5.329 30.467 1.00 81.81 92 ARG A O 1
ATOM 675 N N . ARG A 1 93 ? -25.635 6.118 30.212 1.00 80.88 93 ARG A N 1
ATOM 676 C CA . ARG A 1 93 ? -25.059 4.872 29.678 1.00 80.88 93 ARG A CA 1
ATOM 677 C C . ARG A 1 93 ? -24.809 3.864 30.789 1.00 80.88 93 ARG A C 1
ATOM 679 O O . ARG A 1 93 ? -25.199 2.712 30.622 1.00 80.88 93 ARG A O 1
ATOM 686 N N . ALA A 1 94 ? -24.253 4.310 31.915 1.00 80.62 94 ALA A N 1
ATOM 687 C CA . ALA A 1 94 ? -24.055 3.483 33.102 1.00 80.62 94 ALA A CA 1
ATOM 688 C C . ALA A 1 94 ? -25.386 2.888 33.590 1.00 80.62 94 ALA A C 1
ATOM 690 O O . ALA A 1 94 ? -25.510 1.670 33.675 1.00 80.62 94 ALA A O 1
ATOM 691 N N . ALA A 1 95 ? -26.425 3.719 33.739 1.00 82.69 95 ALA A N 1
ATOM 692 C CA . ALA A 1 95 ? -27.753 3.257 34.150 1.00 82.69 95 ALA A CA 1
ATOM 693 C C . ALA A 1 95 ? -28.375 2.233 33.177 1.00 82.69 95 ALA A C 1
ATOM 695 O O . ALA A 1 95 ? -29.071 1.307 33.589 1.00 82.69 95 ALA A O 1
ATOM 696 N N . ARG A 1 96 ? -28.120 2.372 31.868 1.00 78.62 96 ARG A N 1
ATOM 697 C CA . ARG A 1 96 ? -28.644 1.452 30.845 1.00 78.62 96 ARG A CA 1
ATOM 698 C C . ARG A 1 96 ? -27.888 0.122 30.816 1.00 78.62 96 ARG A C 1
ATOM 700 O O . ARG A 1 96 ? -28.503 -0.920 30.604 1.00 78.62 96 ARG A O 1
ATOM 707 N N . ALA A 1 97 ? -26.573 0.156 31.035 1.00 77.25 97 ALA A N 1
ATOM 708 C CA . ALA A 1 97 ? -25.749 -1.043 31.169 1.00 77.25 97 ALA A CA 1
ATOM 709 C C . ALA A 1 97 ? -26.172 -1.857 32.401 1.00 77.25 97 ALA A C 1
ATOM 711 O O . ALA A 1 97 ? -26.348 -3.070 32.309 1.00 77.25 97 ALA A O 1
ATOM 712 N N . GLU A 1 98 ? -26.443 -1.171 33.509 1.00 74.88 98 GLU A N 1
ATOM 713 C CA . GLU A 1 98 ? -26.905 -1.768 34.763 1.00 74.88 98 GLU A CA 1
ATOM 714 C C . GLU A 1 98 ? -28.303 -2.400 34.622 1.00 74.88 98 GLU A C 1
ATOM 716 O O . GLU A 1 98 ? -28.518 -3.537 35.040 1.00 74.88 98 GLU A O 1
ATOM 721 N N . GLN A 1 99 ? -29.224 -1.739 33.909 1.00 76.31 99 GLN A N 1
ATOM 722 C CA . GLN A 1 99 ? -30.526 -2.319 33.547 1.00 76.31 99 GLN A CA 1
ATOM 723 C C . GLN A 1 99 ? -30.406 -3.536 32.618 1.00 76.31 99 GLN A C 1
ATOM 725 O O . GLN A 1 99 ? -31.166 -4.490 32.762 1.00 76.31 99 GLN A O 1
ATOM 730 N N . SER A 1 100 ? -29.455 -3.530 31.678 1.00 66.81 100 SER A N 1
ATOM 731 C CA . SER A 1 100 ? -29.240 -4.662 30.764 1.00 66.81 100 SER A CA 1
ATOM 732 C C . SER A 1 100 ? -28.632 -5.888 31.454 1.00 66.81 100 SER A C 1
ATOM 734 O O . SER A 1 100 ? -28.909 -7.017 31.053 1.00 66.81 100 SER A O 1
ATOM 736 N N . TRP A 1 101 ? -27.827 -5.665 32.496 1.00 70.94 101 TRP A N 1
ATOM 737 C CA . TRP A 1 101 ? -27.236 -6.716 33.320 1.00 70.94 101 TRP A CA 1
ATOM 738 C C . TRP A 1 101 ? -28.269 -7.339 34.265 1.00 70.94 101 TRP A C 1
ATOM 740 O O . TRP A 1 101 ? -28.329 -8.556 34.375 1.00 70.94 101 TRP A O 1
ATOM 750 N N . ASN A 1 102 ? -29.138 -6.523 34.870 1.00 72.00 102 ASN A N 1
ATOM 751 C CA . ASN A 1 102 ? -30.183 -6.974 35.799 1.00 72.00 102 ASN A CA 1
ATOM 752 C C . ASN A 1 102 ? -31.416 -7.613 35.114 1.00 72.00 102 ASN A C 1
ATOM 754 O O . ASN A 1 102 ? -32.363 -8.027 35.773 1.00 72.00 102 ASN A O 1
ATOM 758 N N . SER A 1 103 ? -31.438 -7.647 33.780 1.00 65.38 103 SER A N 1
ATOM 759 C CA . SER A 1 103 ? -32.509 -8.231 32.959 1.00 65.38 103 SER A CA 1
ATOM 760 C C . SER A 1 103 ? -32.194 -9.663 32.484 1.00 65.38 103 SER A C 1
ATOM 762 O O . SER A 1 103 ? -32.969 -10.218 31.698 1.00 65.38 103 SER A O 1
ATOM 764 N N . LYS A 1 104 ? -31.063 -10.245 32.897 1.00 53.19 104 LYS A N 1
ATOM 765 C CA . LYS A 1 104 ? -30.647 -11.623 32.595 1.00 53.19 104 LYS A CA 1
ATOM 766 C C . LYS A 1 104 ? -30.606 -12.454 33.867 1.00 53.19 104 LYS A C 1
ATOM 768 O O . LYS A 1 104 ? -30.921 -13.656 33.756 1.00 53.19 104 LYS A O 1
#